Protein AF-A0A9D2TG03-F1 (afdb_monomer)

Secondary structure (DSSP, 8-state):
-PPPP-----EETTPBPSS-EEEEETTT--EEEE-TTSB-PPPTTT---EEEEE-

Nearest PDB structures (foldseek):
  8s0b-assembly1_3  TM=5.438E-01  e=1.259E+00  Homo sapiens
  5vt4-assembly2_C  TM=4.819E-01  e=5.593E+00  Streptomyces coelicolor A3(2)
  4ev0-assembly1_A  TM=2.304E-01  e=1.336E+00  Thermus thermophilus HB8

Mean predicted aligned error: 7.7 Å

Organism: NCBI:txid2838558

Foldseek 3Di:
DPPDPPFVDKDKAFDQAQAWWWWAFPPPRDIDTDHGRDGRAADPVPSGITIITHD

Sequence (55 aa):
MKPLPEVSGFRQSGEKINEGGVFVCAKCNAKQTVKPGRYLPKCSRCKEYGYWYQI

pLDDT: mean 74.93, std 14.22, range [33.72, 87.69]

Solvent-accessible surface area (backbone atoms only — not comparable to full-atom values): 3262 Å² total; per-residue (Å²): 131,82,78,70,76,81,58,50,62,82,41,59,52,71,42,75,34,79,57,46,27,42,35,33,24,71,84,76,65,52,73,45,80,42,61,48,73,38,62,42,66,57,33,92,88,74,66,39,54,29,40,28,35,50,115

Structure (mmCIF, N/CA/C/O backbone):
data_AF-A0A9D2TG03-F1
#
_entry.id   AF-A0A9D2TG03-F1
#
loop_
_atom_site.group_PDB
_atom_site.id
_atom_site.type_symbol
_atom_site.label_atom_id
_atom_site.label_alt_id
_atom_site.label_comp_id
_atom_site.label_asym_id
_atom_site.label_entity_id
_atom_site.label_seq_id
_atom_site.pdbx_PDB_ins_code
_atom_site.Cartn_x
_atom_site.Cartn_y
_atom_site.Cartn_z
_atom_site.occupancy
_atom_site.B_iso_or_equiv
_atom_site.auth_seq_id
_atom_site.auth_comp_id
_atom_site.auth_asym_id
_atom_site.auth_atom_id
_atom_site.pdbx_PDB_model_num
ATOM 1 N N . MET A 1 1 ? 6.055 -27.072 12.514 1.00 36.84 1 MET A N 1
ATOM 2 C CA . MET A 1 1 ? 5.517 -25.698 12.410 1.00 36.84 1 MET A CA 1
ATOM 3 C C . MET A 1 1 ? 5.207 -25.451 10.941 1.00 36.84 1 MET A C 1
ATOM 5 O O . MET A 1 1 ? 6.109 -25.618 10.134 1.00 36.84 1 MET A O 1
ATOM 9 N N . LYS A 1 2 ? 3.945 -25.186 10.568 1.00 33.72 2 LYS A N 1
ATOM 10 C CA . LYS A 1 2 ? 3.623 -24.778 9.188 1.00 33.72 2 LYS A CA 1
ATOM 11 C C . LYS A 1 2 ? 4.332 -23.441 8.940 1.00 33.72 2 LYS A C 1
ATOM 13 O O . LYS A 1 2 ? 4.157 -22.563 9.787 1.00 33.72 2 LYS A O 1
ATOM 18 N N . PRO A 1 3 ? 5.136 -23.280 7.875 1.00 37.09 3 PRO A N 1
ATOM 19 C CA . PRO A 1 3 ? 5.679 -21.972 7.557 1.00 37.09 3 PRO A CA 1
ATOM 20 C C . PRO A 1 3 ? 4.482 -21.051 7.324 1.00 37.09 3 PRO A C 1
ATOM 22 O O . PRO A 1 3 ? 3.584 -21.366 6.540 1.00 37.09 3 PRO A O 1
ATOM 25 N N . LEU A 1 4 ? 4.418 -19.963 8.093 1.00 44.16 4 LEU A N 1
ATOM 26 C CA . LEU A 1 4 ? 3.577 -18.831 7.727 1.00 44.16 4 LEU A CA 1
ATOM 27 C C . LEU A 1 4 ? 3.953 -18.488 6.278 1.00 44.16 4 LEU A C 1
ATOM 29 O O . LEU A 1 4 ? 5.153 -18.501 5.987 1.00 44.16 4 LEU A O 1
ATOM 33 N N . PRO A 1 5 ? 2.981 -18.265 5.372 1.00 46.69 5 PRO A N 1
ATOM 34 C CA . PRO A 1 5 ? 3.306 -17.857 4.011 1.00 46.69 5 PRO A CA 1
ATOM 35 C C . PRO A 1 5 ? 4.276 -16.686 4.118 1.00 46.69 5 PRO A C 1
ATOM 37 O O . PRO A 1 5 ? 4.044 -15.803 4.946 1.00 46.69 5 PRO A O 1
ATOM 40 N N . GLU A 1 6 ? 5.392 -16.749 3.389 1.00 49.50 6 GLU A N 1
ATOM 41 C CA . GLU A 1 6 ? 6.390 -15.685 3.347 1.00 49.50 6 GLU A CA 1
ATOM 42 C C . GLU A 1 6 ? 5.651 -14.389 3.033 1.00 49.50 6 GLU A C 1
ATOM 44 O O . GLU A 1 6 ? 5.250 -14.139 1.900 1.00 49.50 6 GLU A O 1
ATOM 49 N N . VAL A 1 7 ? 5.356 -13.610 4.073 1.00 54.34 7 VAL A N 1
ATOM 50 C CA . VAL A 1 7 ? 4.687 -12.329 3.927 1.00 54.34 7 VAL A CA 1
ATOM 51 C C . VAL A 1 7 ? 5.765 -11.465 3.310 1.00 54.34 7 VAL A C 1
ATOM 53 O O . VAL A 1 7 ? 6.627 -10.979 4.043 1.00 54.34 7 VAL A O 1
ATOM 56 N N . SER A 1 8 ? 5.807 -11.373 1.976 1.00 56.06 8 SER A N 1
ATOM 57 C CA . SER A 1 8 ? 6.777 -10.532 1.281 1.00 56.06 8 SER A CA 1
ATOM 58 C C . SER A 1 8 ? 6.688 -9.162 1.935 1.00 56.06 8 SER A C 1
ATOM 60 O O . SER A 1 8 ? 5.607 -8.569 1.981 1.00 56.06 8 SER A O 1
ATOM 62 N N . GLY A 1 9 ? 7.786 -8.789 2.594 1.00 60.81 9 GLY A N 1
ATOM 63 C CA . GLY A 1 9 ? 7.771 -8.010 3.829 1.00 60.81 9 GLY A CA 1
ATOM 64 C C . GLY A 1 9 ? 6.936 -6.733 3.814 1.00 60.81 9 GLY A C 1
ATOM 65 O O . GLY A 1 9 ? 6.630 -6.154 2.776 1.00 60.81 9 GLY A O 1
ATOM 66 N N . PHE A 1 10 ? 6.610 -6.259 5.015 1.00 6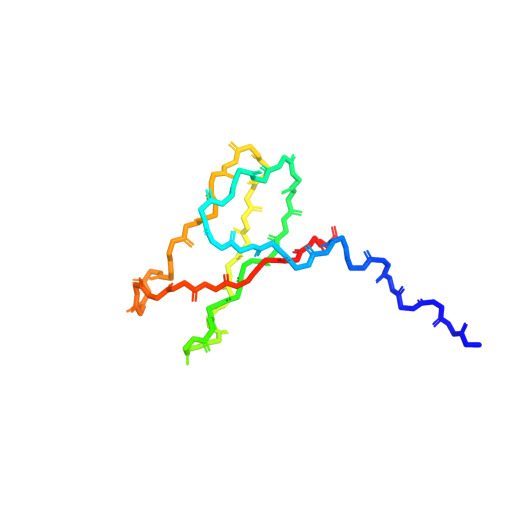3.28 10 PHE A N 1
ATOM 67 C CA . PHE A 1 10 ? 5.888 -5.008 5.219 1.00 63.28 10 PHE A CA 1
ATOM 68 C C . PHE A 1 10 ? 6.611 -3.838 4.532 1.00 63.28 10 PHE A C 1
ATOM 70 O O . PHE A 1 10 ? 7.696 -3.439 4.953 1.00 63.28 10 PHE A O 1
ATOM 77 N N . ARG A 1 11 ? 5.996 -3.278 3.486 1.00 68.31 11 ARG A N 1
ATOM 78 C CA . ARG A 1 11 ? 6.482 -2.078 2.779 1.00 68.31 11 ARG A CA 1
ATOM 79 C C . ARG A 1 11 ? 5.780 -0.835 3.312 1.00 68.31 11 ARG A C 1
ATOM 81 O O . ARG A 1 11 ? 4.578 -0.881 3.597 1.00 68.31 11 ARG A O 1
ATOM 88 N N . GLN A 1 12 ? 6.508 0.274 3.436 1.00 66.44 12 GLN A N 1
ATOM 89 C CA . GLN A 1 12 ? 5.925 1.546 3.873 1.00 66.44 12 GLN A CA 1
ATOM 90 C C . GLN A 1 12 ? 5.287 2.294 2.696 1.00 66.44 12 GLN A C 1
ATOM 92 O O . GLN A 1 12 ? 5.715 2.188 1.544 1.00 66.44 12 GLN A O 1
ATOM 97 N N . SER A 1 13 ? 4.244 3.081 2.980 1.00 67.19 13 SER A N 1
ATOM 98 C CA . SER A 1 13 ? 3.650 3.979 1.985 1.00 67.19 13 SER A CA 1
ATOM 99 C C . SER A 1 13 ? 4.690 4.872 1.303 1.00 67.19 13 SER A C 1
ATOM 101 O O . SER A 1 13 ? 5.545 5.455 1.961 1.00 67.19 13 SER A O 1
ATOM 103 N N . GLY A 1 14 ? 4.537 5.062 -0.009 1.00 68.81 14 GLY A N 1
ATOM 104 C CA . GLY A 1 14 ? 5.473 5.828 -0.836 1.00 68.81 14 GLY A CA 1
ATOM 105 C C . GLY A 1 14 ? 6.444 4.957 -1.633 1.00 68.81 14 GLY A C 1
ATOM 106 O O . GLY A 1 14 ? 7.001 5.434 -2.619 1.00 68.81 14 GLY A O 1
ATOM 107 N N . GLU A 1 15 ? 6.585 3.673 -1.294 1.00 73.75 15 GLU A N 1
ATOM 108 C CA . GLU A 1 15 ? 7.332 2.737 -2.132 1.00 73.75 15 GLU A CA 1
ATOM 109 C C . GLU A 1 15 ? 6.544 2.343 -3.389 1.00 73.75 15 GLU A C 1
ATOM 111 O O . GLU A 1 15 ? 5.310 2.232 -3.393 1.00 73.75 15 GLU A O 1
ATOM 116 N N . LYS A 1 16 ? 7.280 2.127 -4.483 1.00 76.12 16 LYS A N 1
ATOM 117 C CA . LYS A 1 16 ? 6.746 1.513 -5.696 1.00 76.12 16 LYS A CA 1
ATOM 118 C C . LYS A 1 16 ? 6.724 0.005 -5.492 1.00 76.12 16 LYS A C 1
ATOM 120 O O . LYS A 1 16 ? 7.767 -0.602 -5.266 1.00 76.12 16 LYS A O 1
ATOM 125 N N . ILE A 1 17 ? 5.545 -0.591 -5.603 1.00 77.19 17 ILE A N 1
ATOM 126 C CA . ILE A 1 17 ? 5.377 -2.042 -5.522 1.00 77.19 17 ILE A CA 1
ATOM 127 C C . ILE A 1 17 ? 5.286 -2.616 -6.931 1.00 77.19 17 ILE A C 1
ATOM 129 O O . ILE A 1 17 ? 4.523 -2.134 -7.767 1.00 77.19 17 ILE A O 1
ATOM 133 N N . ASN A 1 18 ? 6.100 -3.634 -7.208 1.00 76.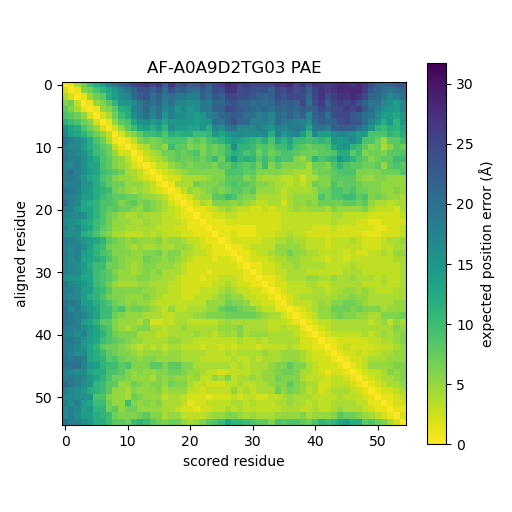06 18 ASN A N 1
ATOM 134 C CA . ASN A 1 18 ? 6.099 -4.345 -8.490 1.00 76.06 18 ASN A CA 1
ATOM 135 C C . ASN A 1 18 ? 5.151 -5.550 -8.484 1.00 76.06 18 ASN A C 1
ATOM 137 O O . ASN A 1 18 ? 4.860 -6.098 -9.540 1.00 76.06 18 ASN A O 1
ATOM 141 N N . GLU A 1 19 ? 4.631 -5.910 -7.312 1.00 79.56 19 GLU A N 1
ATOM 142 C CA . GLU A 1 19 ? 3.750 -7.053 -7.090 1.00 79.56 19 GLU A CA 1
ATOM 143 C C . GLU A 1 19 ? 2.390 -6.580 -6.564 1.00 79.56 19 GLU A C 1
ATOM 145 O O . GLU A 1 19 ? 2.261 -5.504 -5.972 1.00 79.56 19 GLU A O 1
ATOM 150 N N . GLY A 1 20 ? 1.344 -7.354 -6.859 1.00 79.06 20 GLY A N 1
ATOM 151 C CA . GLY A 1 20 ? 0.008 -7.099 -6.330 1.00 79.06 20 GLY A CA 1
ATOM 152 C C . GLY A 1 20 ? -0.063 -7.470 -4.853 1.00 79.06 20 GLY A C 1
ATOM 153 O O . GLY A 1 20 ? 0.591 -8.408 -4.415 1.00 79.06 20 GLY A O 1
ATOM 154 N N . GLY A 1 21 ? -0.850 -6.739 -4.071 1.00 84.88 21 GLY A N 1
ATOM 155 C CA . GLY A 1 21 ? -0.986 -7.038 -2.646 1.00 84.88 21 GLY A CA 1
ATOM 156 C C . GLY A 1 21 ? -2.0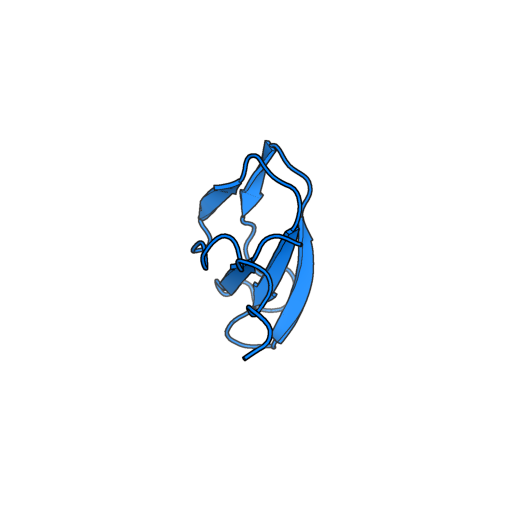60 -6.218 -1.959 1.00 84.88 21 GLY A C 1
ATOM 157 O O . GLY A 1 21 ? -2.882 -5.569 -2.612 1.00 84.88 21 GLY A O 1
ATOM 158 N N . VAL A 1 22 ? -2.047 -6.222 -0.633 1.00 85.81 22 VAL A N 1
ATOM 159 C CA . VAL A 1 22 ? -3.025 -5.517 0.195 1.00 85.81 22 VAL A CA 1
ATOM 160 C C . VAL A 1 22 ? -2.328 -4.429 0.997 1.00 85.81 22 VAL A C 1
ATOM 162 O O . VAL A 1 22 ? -1.436 -4.688 1.797 1.00 85.81 22 VAL A O 1
ATOM 165 N N . PHE A 1 23 ? -2.771 -3.190 0.804 1.00 86.50 23 PHE A N 1
ATOM 166 C CA . PHE A 1 23 ? -2.419 -2.069 1.663 1.00 86.50 23 PHE A CA 1
ATOM 167 C C . PHE A 1 23 ? -3.414 -1.956 2.813 1.00 86.50 23 PHE A C 1
ATOM 169 O O . PHE A 1 23 ? -4.626 -2.014 2.597 1.00 86.50 23 PHE A O 1
ATOM 176 N N . VAL A 1 24 ? -2.908 -1.709 4.016 1.00 86.75 24 VAL A N 1
ATOM 177 C CA . VAL A 1 24 ? -3.680 -1.509 5.238 1.00 86.75 24 VAL A CA 1
ATOM 178 C C . VAL A 1 24 ? -3.281 -0.190 5.885 1.00 86.75 24 VAL A C 1
ATOM 180 O O . VAL A 1 24 ? -2.115 0.056 6.181 1.00 86.75 24 VAL A O 1
ATOM 183 N N . CYS A 1 25 ? -4.267 0.669 6.134 1.00 87.69 25 CYS A N 1
ATOM 184 C CA . CYS A 1 25 ? -4.052 1.933 6.832 1.00 87.69 25 CYS A CA 1
ATOM 185 C C . CYS A 1 25 ? -3.705 1.711 8.312 1.00 87.69 25 CYS A C 1
ATOM 187 O O . CYS A 1 25 ? -4.457 1.036 9.012 1.00 87.69 25 CYS A O 1
ATOM 189 N N . ALA A 1 26 ? -2.653 2.365 8.814 1.00 83.00 26 ALA A N 1
ATOM 190 C CA . ALA A 1 26 ? -2.238 2.243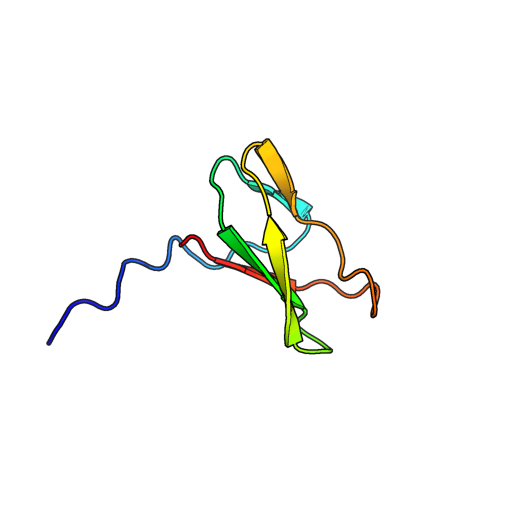 10.214 1.00 83.00 26 ALA A CA 1
ATOM 191 C C . ALA A 1 26 ? -3.220 2.897 11.206 1.00 83.00 26 ALA A C 1
ATOM 193 O O . ALA A 1 26 ? -3.302 2.482 12.356 1.00 83.00 26 ALA A O 1
ATOM 194 N N . LYS A 1 27 ? -3.988 3.906 10.768 1.00 85.81 27 LYS A N 1
ATOM 195 C CA . LYS A 1 27 ? -4.945 4.622 11.628 1.00 85.81 27 LYS A CA 1
ATOM 196 C C . LYS A 1 27 ? -6.304 3.938 11.703 1.00 85.81 27 LYS A C 1
ATOM 198 O O . LYS A 1 27 ? -6.865 3.745 12.772 1.00 85.81 27 LYS A O 1
ATOM 203 N N . CYS A 1 28 ? -6.873 3.647 10.538 1.00 86.81 28 CYS A N 1
ATOM 204 C CA . CYS A 1 28 ? -8.272 3.239 10.419 1.00 86.81 28 CYS A CA 1
ATOM 205 C C . CYS A 1 28 ? -8.446 1.805 9.920 1.00 86.81 28 CYS A C 1
ATOM 207 O O . CYS A 1 28 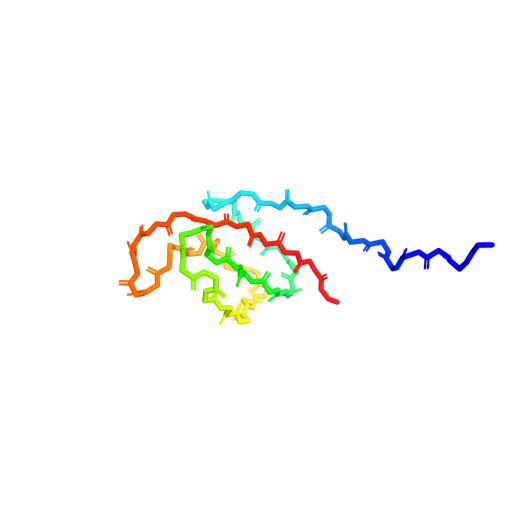? -9.571 1.397 9.645 1.00 86.81 28 CYS A O 1
ATOM 209 N N . ASN A 1 29 ? -7.347 1.053 9.774 1.00 84.75 29 ASN A N 1
ATOM 210 C CA . ASN A 1 29 ? -7.328 -0.357 9.369 1.00 84.75 29 ASN A CA 1
ATOM 211 C C . ASN A 1 29 ? -8.068 -0.652 8.052 1.00 84.75 29 ASN A C 1
ATOM 213 O O . ASN A 1 29 ? -8.391 -1.799 7.744 1.00 84.75 29 ASN A O 1
ATOM 217 N N . ALA A 1 30 ? -8.327 0.386 7.251 1.00 85.94 30 ALA A N 1
ATOM 218 C CA . ALA A 1 30 ? -8.935 0.255 5.941 1.00 85.94 30 ALA A CA 1
ATOM 219 C C . ALA A 1 30 ? -7.984 -0.520 5.026 1.00 85.94 30 ALA A C 1
ATOM 221 O O . ALA A 1 30 ? -6.810 -0.158 4.914 1.00 85.94 30 ALA A O 1
ATOM 222 N N . LYS A 1 31 ? -8.509 -1.561 4.379 1.00 87.44 31 LYS A N 1
ATOM 223 C CA . LYS A 1 31 ? -7.767 -2.418 3.456 1.00 87.44 31 LYS A CA 1
ATOM 224 C C . LYS A 1 31 ? -8.102 -2.034 2.021 1.00 87.44 31 LYS A C 1
ATOM 226 O O . LYS A 1 31 ? -9.267 -1.804 1.706 1.00 87.44 31 LYS A O 1
ATOM 231 N N . GLN A 1 32 ? -7.098 -1.984 1.158 1.00 85.81 32 GLN A N 1
ATOM 232 C CA . GLN A 1 32 ? -7.287 -1.833 -0.281 1.00 85.81 32 GLN A CA 1
ATOM 233 C C . GLN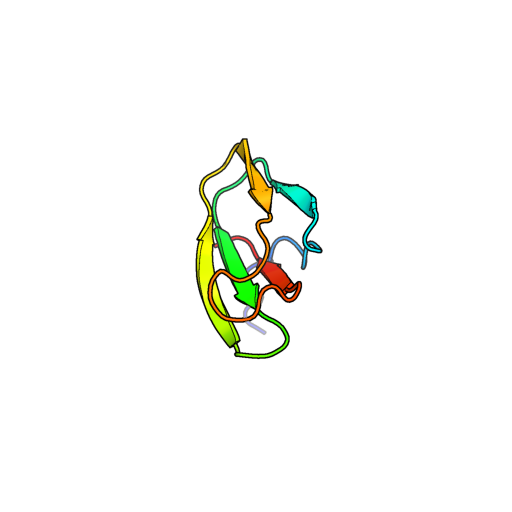 A 1 32 ? -6.325 -2.748 -1.024 1.00 85.81 32 GLN A C 1
ATOM 235 O O . GLN A 1 32 ? -5.156 -2.868 -0.658 1.00 85.81 32 GLN A O 1
ATOM 240 N N . THR A 1 33 ? -6.807 -3.366 -2.091 1.00 85.25 33 THR A N 1
ATOM 241 C CA . THR A 1 33 ? -5.951 -4.137 -2.985 1.00 85.25 33 THR A CA 1
ATOM 242 C C . THR A 1 33 ? -5.197 -3.172 -3.886 1.00 85.25 33 THR A C 1
ATOM 244 O O . THR A 1 33 ? -5.803 -2.316 -4.536 1.00 85.25 33 THR A O 1
ATOM 247 N N . VAL A 1 34 ? -3.877 -3.301 -3.938 1.00 82.94 34 VAL A N 1
ATOM 248 C CA . VAL A 1 34 ? -3.031 -2.492 -4.812 1.00 82.94 34 VAL A CA 1
ATOM 249 C C . VAL A 1 34 ? -2.502 -3.371 -5.930 1.00 82.94 34 VAL A C 1
ATOM 251 O O . VAL A 1 34 ? -2.015 -4.476 -5.698 1.00 82.94 34 VAL A O 1
ATOM 254 N N . LYS A 1 35 ? -2.649 -2.882 -7.161 1.00 81.75 35 LYS A N 1
ATOM 255 C CA . LYS A 1 35 ? -2.143 -3.555 -8.355 1.00 81.75 35 LYS A CA 1
ATOM 256 C C . LYS A 1 35 ? -0.625 -3.363 -8.474 1.00 81.75 35 LYS A C 1
ATOM 258 O O . LYS A 1 35 ? -0.134 -2.300 -8.083 1.00 81.75 35 LYS A O 1
ATOM 263 N N . PRO A 1 36 ? 0.085 -4.335 -9.069 1.00 82.94 36 PRO A N 1
ATOM 264 C CA . PRO A 1 36 ? 1.507 -4.203 -9.356 1.00 82.94 36 PRO A CA 1
ATOM 265 C C . PRO A 1 36 ? 1.795 -2.978 -10.232 1.00 82.94 36 PRO A C 1
ATOM 267 O O . PRO A 1 36 ? 0.966 -2.554 -11.042 1.00 82.94 36 PRO A O 1
ATOM 270 N N . GLY A 1 37 ? 2.981 -2.403 -10.061 1.00 79.12 37 GLY A N 1
ATOM 271 C CA . GLY A 1 37 ? 3.472 -1.263 -10.833 1.00 79.12 37 GLY A CA 1
ATOM 272 C C . GLY A 1 37 ? 2.958 0.099 -10.364 1.00 79.12 37 GLY A C 1
ATOM 273 O O . GLY A 1 37 ? 3.271 1.108 -10.999 1.00 79.12 37 GLY A O 1
ATOM 274 N N . ARG A 1 38 ? 2.192 0.164 -9.266 1.00 79.38 38 ARG A N 1
ATOM 275 C CA . ARG A 1 38 ? 1.731 1.425 -8.665 1.00 79.38 38 ARG A CA 1
ATOM 276 C C . ARG A 1 38 ? 2.514 1.779 -7.403 1.00 79.38 38 ARG A C 1
ATOM 278 O O . ARG A 1 38 ? 3.095 0.929 -6.738 1.00 79.38 38 ARG A O 1
ATOM 285 N N . TYR A 1 39 ? 2.514 3.066 -7.077 1.00 80.06 39 TYR A N 1
ATOM 286 C CA . TYR A 1 39 ? 2.998 3.552 -5.789 1.00 80.06 39 TYR A CA 1
ATOM 287 C C . TYR A 1 39 ? 1.974 3.254 -4.706 1.00 80.06 39 TYR A C 1
ATOM 289 O O . TYR A 1 39 ? 0.770 3.364 -4.951 1.00 80.06 39 TYR A O 1
ATOM 297 N N . LEU A 1 40 ? 2.456 2.924 -3.510 1.00 80.31 40 LEU A N 1
ATOM 298 C CA . LEU A 1 40 ? 1.605 2.739 -2.347 1.00 80.31 40 LEU A CA 1
ATOM 299 C C . LEU A 1 40 ? 0.886 4.044 -1.994 1.00 80.31 40 LEU A C 1
ATOM 301 O O . LEU A 1 40 ? 1.538 5.002 -1.564 1.00 80.31 40 LEU A O 1
ATOM 305 N N . PRO A 1 41 ? -0.446 4.109 -2.165 1.00 78.38 41 PRO A N 1
ATOM 306 C CA . PRO A 1 41 ? -1.181 5.338 -1.925 1.00 78.38 41 PRO A CA 1
ATOM 307 C C . PRO A 1 41 ? -1.364 5.579 -0.421 1.00 78.38 41 PRO A C 1
ATOM 309 O O . PRO A 1 41 ? -1.253 4.672 0.407 1.00 78.38 41 PRO A O 1
ATOM 312 N N . LYS A 1 42 ? -1.698 6.820 -0.063 1.00 83.94 42 LYS A N 1
ATOM 313 C CA . LYS A 1 42 ? -2.242 7.142 1.263 1.00 83.94 42 LYS A CA 1
ATOM 314 C C . LYS A 1 42 ? -3.645 6.558 1.402 1.00 83.94 42 LYS A C 1
ATOM 316 O O . LYS A 1 42 ? -4.339 6.327 0.411 1.00 83.94 42 LYS A O 1
ATOM 321 N N . CYS A 1 43 ? -4.098 6.357 2.635 1.00 85.25 43 CYS A N 1
ATOM 322 C CA . CYS A 1 43 ? -5.466 5.921 2.877 1.00 85.25 43 CYS A CA 1
ATOM 323 C C . CYS A 1 43 ? -6.477 6.953 2.345 1.00 85.25 43 CYS A C 1
ATOM 325 O O . CYS A 1 43 ? -6.466 8.101 2.781 1.00 85.25 43 CYS A O 1
ATOM 327 N N . SER A 1 44 ? -7.410 6.551 1.479 1.00 83.62 44 SER A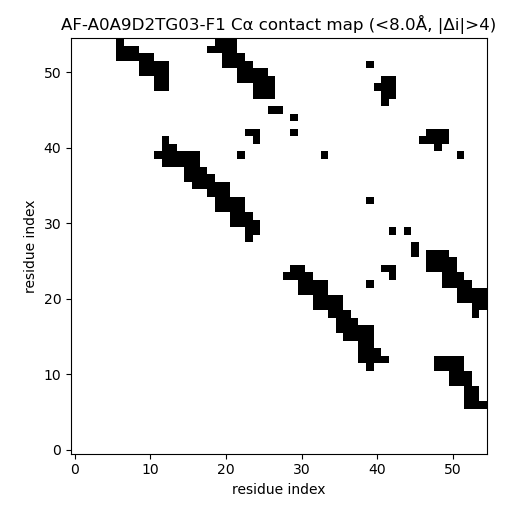 N 1
ATOM 328 C CA . SER A 1 44 ? -8.420 7.470 0.921 1.00 83.62 44 SER A CA 1
ATOM 329 C C . SER A 1 44 ? -9.359 8.071 1.971 1.00 83.62 44 SER A C 1
ATOM 331 O O . SER A 1 44 ? -9.876 9.164 1.771 1.00 83.62 44 SER A O 1
ATOM 333 N N . ARG A 1 45 ? -9.576 7.378 3.097 1.00 85.00 45 ARG A N 1
ATOM 334 C CA . ARG A 1 45 ? -10.438 7.852 4.193 1.00 85.00 45 ARG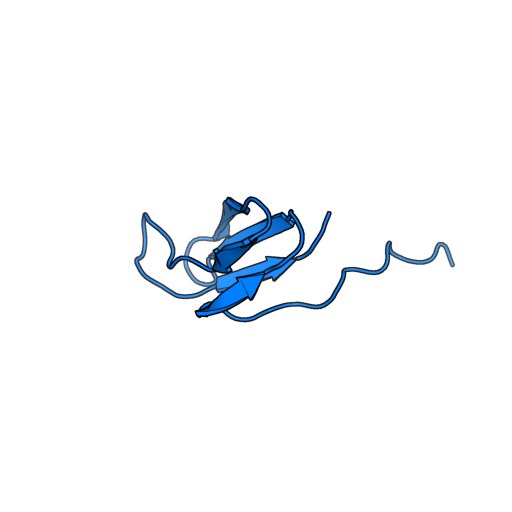 A CA 1
ATOM 335 C C . ARG A 1 45 ? -9.717 8.819 5.124 1.00 85.00 45 ARG A C 1
ATOM 337 O O . ARG A 1 45 ? -10.251 9.851 5.501 1.00 85.00 45 ARG A O 1
ATOM 344 N N . CYS A 1 46 ? -8.507 8.439 5.512 1.00 86.50 46 CYS A N 1
ATOM 345 C CA . CYS A 1 46 ? -7.822 9.002 6.673 1.00 86.50 46 CYS A CA 1
ATOM 346 C C . CYS A 1 46 ? -6.633 9.878 6.254 1.00 86.50 46 CYS A C 1
ATOM 348 O O . CYS A 1 46 ? -6.058 10.561 7.091 1.00 86.50 46 CYS A O 1
ATOM 350 N N . LYS A 1 47 ? -6.234 9.808 4.973 1.00 82.94 47 LYS A N 1
ATOM 351 C CA . LYS A 1 47 ? -5.020 10.389 4.369 1.00 82.94 47 LYS A CA 1
ATOM 352 C C . LYS A 1 47 ? -3.703 10.001 5.058 1.00 82.94 47 LYS A C 1
ATOM 354 O O . LYS A 1 47 ? -2.642 10.451 4.638 1.00 82.94 47 LYS A O 1
ATOM 359 N N . GLU A 1 48 ? -3.776 9.125 6.055 1.00 84.31 48 GLU A N 1
ATOM 360 C CA . GLU A 1 48 ? -2.646 8.562 6.780 1.00 84.31 48 GLU A CA 1
ATOM 361 C C . GLU A 1 48 ? -1.903 7.521 5.934 1.00 84.31 48 GLU A C 1
ATOM 363 O O . GLU A 1 48 ? -2.454 6.929 4.992 1.00 84.31 48 GLU A O 1
ATOM 368 N N . TYR A 1 49 ? -0.656 7.277 6.320 1.00 82.25 49 TYR A N 1
ATOM 369 C CA . TYR A 1 49 ? 0.150 6.189 5.798 1.00 82.25 49 TYR A CA 1
ATOM 370 C C . TYR A 1 49 ? -0.268 4.840 6.383 1.00 82.25 49 TYR A C 1
ATOM 372 O O . TYR A 1 49 ? -1.010 4.729 7.365 1.00 82.25 49 TYR A O 1
ATOM 380 N N . GLY A 1 50 ? 0.198 3.791 5.730 1.00 82.81 50 GLY A N 1
ATOM 381 C CA . GLY A 1 50 ? -0.057 2.429 6.142 1.00 82.81 50 GLY A CA 1
ATOM 382 C C . GLY A 1 50 ? 1.058 1.511 5.698 1.00 82.81 50 GLY A C 1
ATOM 383 O O . GLY A 1 50 ? 2.096 1.952 5.200 1.00 82.81 50 GLY A O 1
ATOM 384 N N . TYR A 1 51 ? 0.806 0.229 5.884 1.00 78.62 51 TYR A N 1
ATOM 385 C CA . TYR A 1 51 ? 1.707 -0.828 5.477 1.00 78.62 51 TYR A CA 1
ATOM 386 C C . TYR A 1 51 ? 1.063 -1.660 4.382 1.00 78.62 51 TYR A C 1
ATOM 388 O O . TYR A 1 51 ? -0.160 -1.723 4.255 1.00 78.62 51 TYR A O 1
ATOM 396 N N . TRP A 1 52 ? 1.892 -2.303 3.581 1.00 84.25 52 TRP A N 1
ATOM 397 C CA . TRP A 1 52 ? 1.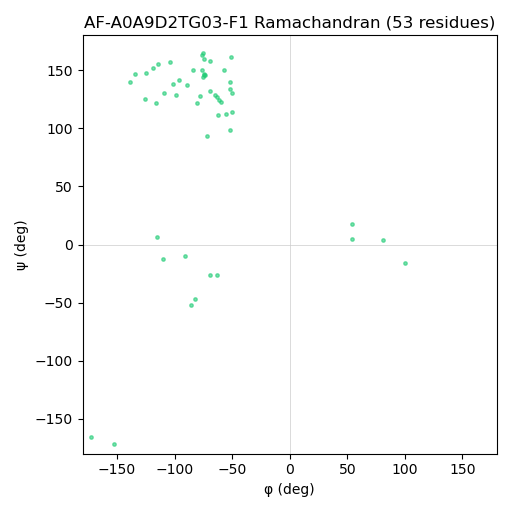445 -3.223 2.551 1.00 84.25 52 TRP A CA 1
ATOM 398 C C . TRP A 1 52 ? 2.103 -4.573 2.720 1.00 84.25 52 TRP A C 1
ATOM 400 O O . TRP A 1 52 ? 3.247 -4.647 3.162 1.00 84.25 52 TRP A O 1
ATOM 410 N N . TYR A 1 53 ? 1.365 -5.613 2.355 1.00 78.19 53 TYR A N 1
ATOM 411 C CA . TYR A 1 53 ? 1.862 -6.972 2.282 1.00 78.19 53 TYR A CA 1
ATOM 412 C C . TYR A 1 53 ? 1.411 -7.629 0.980 1.00 78.19 53 TYR A C 1
ATOM 414 O O . TYR A 1 53 ? 0.317 -7.360 0.466 1.00 78.19 53 TYR A O 1
ATOM 422 N N . GLN A 1 54 ? 2.266 -8.494 0.457 1.00 77.44 54 GLN A N 1
ATOM 423 C CA . GLN A 1 54 ? 1.959 -9.313 -0.706 1.00 77.44 54 GLN A CA 1
ATOM 424 C C . GLN A 1 54 ? 1.004 -10.448 -0.333 1.00 77.44 54 GLN A C 1
ATOM 426 O O . GLN A 1 54 ? 1.049 -10.958 0.789 1.00 77.44 54 GLN A O 1
ATOM 431 N N . ILE A 1 55 ? 0.139 -10.819 -1.275 1.00 69.50 55 ILE A N 1
ATOM 432 C CA . ILE A 1 55 ? -0.707 -12.018 -1.201 1.00 69.50 55 ILE A CA 1
ATOM 433 C C . ILE A 1 55 ? -0.275 -13.041 -2.241 1.00 69.50 55 ILE A C 1
ATOM 435 O O . ILE A 1 55 ? 0.263 -12.608 -3.286 1.00 69.50 55 ILE A O 1
#

InterPro domains:
  IPR009912 Zinc-ribbon containing domain [PF07295] (9-48)

Radius of gyration: 11.34 Å; Cα contacts (8 Å, |Δi|>4): 115; chains: 1; bounding box: 18×36×23 Å